Protein AF-A0A8T5AMV0-F1 (afdb_monomer_lite)

Structure (mmCIF, N/CA/C/O backbone):
data_AF-A0A8T5AMV0-F1
#
_entry.id   AF-A0A8T5AMV0-F1
#
loop_
_atom_site.group_PDB
_atom_site.id
_atom_site.type_symbol
_atom_site.label_atom_id
_atom_site.label_alt_id
_atom_site.label_comp_id
_atom_site.label_asym_id
_atom_site.label_entity_id
_atom_site.label_seq_id
_atom_site.pdbx_PDB_ins_code
_atom_site.Cartn_x
_atom_site.Cartn_y
_atom_site.Cartn_z
_atom_site.occupancy
_atom_site.B_iso_or_equiv
_atom_site.auth_seq_id
_atom_site.auth_comp_id
_atom_site.auth_asym_id
_atom_site.auth_atom_id
_atom_site.pdbx_PDB_model_num
ATOM 1 N N . MET A 1 1 ? -17.421 6.508 14.446 1.00 47.84 1 MET A N 1
ATOM 2 C CA . MET A 1 1 ? -17.042 5.709 13.252 1.00 47.84 1 MET A CA 1
ATOM 3 C C . MET A 1 1 ? -16.072 6.386 12.270 1.00 47.84 1 MET A C 1
ATOM 5 O O . MET A 1 1 ? -15.316 5.655 11.656 1.00 47.84 1 MET A O 1
ATOM 9 N N . LYS A 1 2 ? -16.008 7.724 12.103 1.00 53.94 2 LYS A N 1
ATOM 10 C CA . LYS A 1 2 ? -15.072 8.352 11.128 1.00 53.94 2 LYS A CA 1
ATOM 11 C C . LYS A 1 2 ? -13.575 8.288 11.503 1.00 53.94 2 LYS A C 1
ATOM 13 O O . LYS A 1 2 ? -12.732 8.283 10.615 1.00 53.94 2 LYS A O 1
ATOM 18 N N . LEU A 1 3 ? -13.242 8.224 12.795 1.00 59.06 3 LEU A N 1
ATOM 19 C CA . LEU A 1 3 ? -11.853 8.296 13.283 1.00 59.06 3 LEU A CA 1
ATOM 20 C C . LEU A 1 3 ? -11.022 7.038 12.969 1.00 59.06 3 LEU A C 1
ATOM 22 O O . LEU A 1 3 ? -9.826 7.141 12.719 1.00 59.06 3 LEU A O 1
ATOM 26 N N . THR A 1 4 ? -11.651 5.861 12.926 1.00 74.31 4 THR A N 1
ATOM 27 C CA . THR A 1 4 ? -10.958 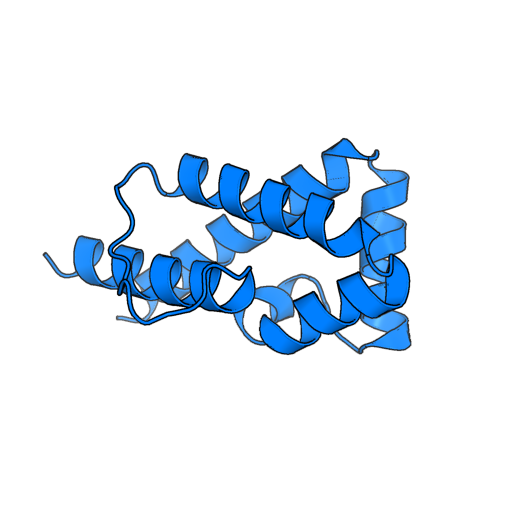4.585 12.680 1.00 74.31 4 THR A CA 1
ATOM 28 C C . THR A 1 4 ? -10.549 4.417 11.218 1.00 74.31 4 THR A C 1
ATOM 30 O O . THR A 1 4 ? -9.492 3.862 10.942 1.00 74.31 4 THR A O 1
ATOM 33 N N . GLY A 1 5 ? -11.342 4.944 10.276 1.00 83.81 5 GLY A N 1
ATOM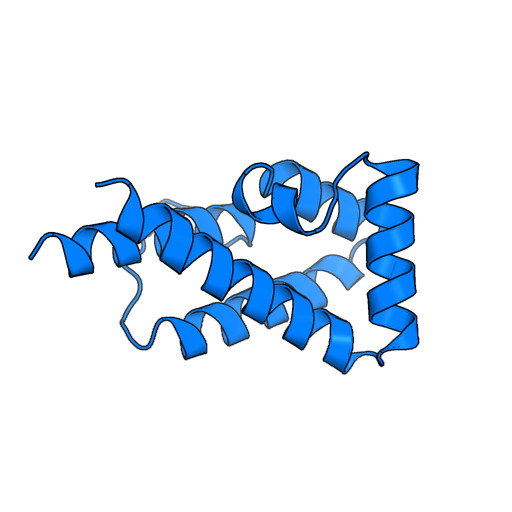 34 C CA . GLY A 1 5 ? -10.995 4.943 8.852 1.00 83.81 5 GLY A CA 1
ATOM 35 C C . GLY A 1 5 ? -9.752 5.781 8.559 1.00 83.81 5 GLY A C 1
ATOM 36 O O . GLY A 1 5 ? -8.824 5.284 7.933 1.00 83.81 5 GLY A O 1
ATOM 37 N N . LYS A 1 6 ? -9.699 7.008 9.095 1.00 89.88 6 LYS A N 1
ATOM 38 C CA . LYS A 1 6 ? -8.554 7.910 8.906 1.00 89.88 6 LYS A CA 1
ATOM 39 C C . LYS A 1 6 ? -7.263 7.340 9.506 1.00 89.88 6 LYS A C 1
ATOM 41 O O . LYS A 1 6 ? -6.228 7.383 8.856 1.00 89.88 6 LYS A O 1
ATOM 46 N N . ALA A 1 7 ? -7.338 6.758 10.706 1.00 93.75 7 ALA A N 1
ATOM 47 C CA . ALA A 1 7 ? -6.177 6.133 11.338 1.00 93.75 7 ALA A CA 1
ATOM 48 C C . ALA A 1 7 ? -5.636 4.952 10.512 1.00 93.75 7 ALA A C 1
ATOM 50 O O . ALA A 1 7 ? -4.430 4.830 10.336 1.00 93.75 7 ALA A O 1
ATOM 51 N N . PHE A 1 8 ? -6.513 4.105 9.961 1.00 95.12 8 PHE A N 1
ATOM 52 C CA . PHE A 1 8 ? -6.073 3.028 9.071 1.00 95.12 8 PHE A CA 1
ATOM 53 C C . PHE A 1 8 ? -5.424 3.570 7.792 1.00 95.12 8 PHE A C 1
ATOM 55 O O . PHE A 1 8 ? -4.382 3.067 7.382 1.00 95.12 8 PHE A O 1
ATOM 62 N N . ASP A 1 9 ? -6.022 4.598 7.182 1.00 97.06 9 ASP A N 1
ATOM 63 C CA . ASP A 1 9 ? -5.481 5.232 5.977 1.00 97.06 9 ASP A CA 1
ATOM 64 C C . ASP A 1 9 ? -4.059 5.758 6.228 1.00 97.06 9 ASP A C 1
ATOM 66 O O . ASP A 1 9 ? -3.167 5.509 5.424 1.00 97.06 9 ASP A O 1
ATOM 70 N N . GLU A 1 10 ? -3.810 6.399 7.373 1.00 97.12 10 GLU A N 1
ATOM 71 C CA . GLU A 1 10 ? -2.475 6.870 7.770 1.00 97.12 10 GLU A CA 1
ATOM 72 C C . GLU A 1 10 ? -1.464 5.719 7.928 1.00 97.12 10 GLU A C 1
ATOM 74 O O . GLU A 1 10 ? -0.333 5.830 7.449 1.00 97.12 10 GLU A O 1
ATOM 79 N N . LEU A 1 11 ? -1.861 4.595 8.537 1.00 97.31 11 LEU A N 1
ATOM 80 C CA . LEU A 1 11 ? -0.995 3.415 8.679 1.00 97.31 11 LEU A CA 1
ATOM 81 C C . LEU A 1 11 ? -0.688 2.757 7.328 1.00 97.31 11 LEU A C 1
ATOM 83 O O . LEU A 1 11 ? 0.448 2.348 7.087 1.00 97.31 11 LEU A O 1
ATOM 87 N N . LEU A 1 12 ? -1.677 2.678 6.434 1.00 98.38 12 LEU A N 1
ATOM 88 C CA . LEU A 1 12 ? -1.489 2.158 5.082 1.00 98.38 12 LEU A CA 1
ATOM 89 C C . LEU A 1 12 ? -0.546 3.051 4.272 1.00 98.38 12 LEU A C 1
ATOM 91 O O . LEU A 1 12 ? 0.394 2.543 3.667 1.00 98.38 12 LEU A O 1
ATOM 95 N N . LEU A 1 13 ? -0.749 4.369 4.298 1.00 98.62 13 LEU A N 1
ATOM 96 C CA . LEU A 1 13 ? 0.136 5.315 3.616 1.00 98.62 13 LEU A CA 1
ATOM 97 C C . LEU A 1 13 ? 1.571 5.222 4.136 1.00 98.62 13 LEU A C 1
ATOM 99 O O . LEU A 1 13 ? 2.509 5.213 3.344 1.00 98.62 13 LEU A O 1
ATOM 103 N N . LYS A 1 14 ? 1.742 5.084 5.454 1.00 98.44 14 LYS A N 1
ATOM 104 C CA . LYS A 1 14 ? 3.055 4.873 6.067 1.00 98.44 14 LYS A CA 1
ATOM 105 C C . LYS A 1 14 ? 3.706 3.570 5.590 1.00 98.44 14 LYS A C 1
ATOM 107 O O . LYS A 1 14 ? 4.885 3.571 5.251 1.00 98.44 14 LYS A O 1
ATOM 112 N N . ALA A 1 15 ? 2.947 2.476 5.517 1.00 98.56 15 ALA A N 1
ATOM 113 C CA . ALA A 1 15 ? 3.441 1.199 5.004 1.00 98.56 15 ALA A CA 1
ATOM 114 C C . ALA A 1 15 ? 3.885 1.291 3.532 1.00 98.56 15 ALA A C 1
ATOM 116 O O . ALA A 1 15 ? 4.912 0.718 3.166 1.00 98.56 15 ALA A O 1
ATOM 117 N N . VAL A 1 16 ? 3.133 2.027 2.705 1.00 98.62 16 VAL A N 1
ATOM 118 C CA . VAL A 1 16 ? 3.486 2.294 1.302 1.00 98.62 16 VAL A CA 1
ATOM 119 C C . VAL A 1 16 ? 4.756 3.13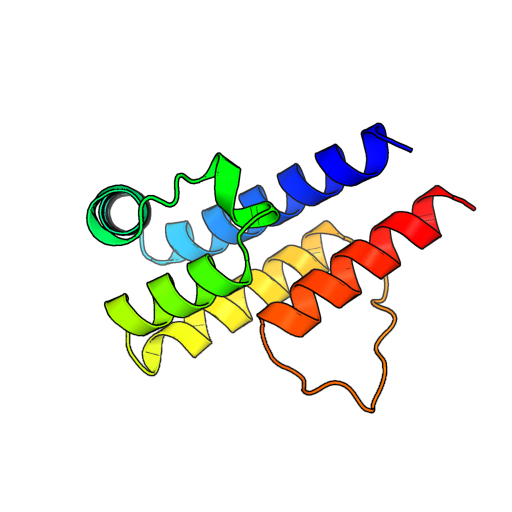2 1.217 1.00 98.62 16 VAL A C 1
ATOM 121 O O . VAL A 1 16 ? 5.692 2.731 0.530 1.00 98.62 16 VAL A O 1
ATOM 124 N N . ASP A 1 17 ? 4.836 4.241 1.956 1.00 98.44 17 ASP A N 1
ATOM 125 C CA . ASP A 1 17 ? 6.026 5.095 1.975 1.00 98.44 17 ASP A CA 1
ATOM 126 C C . ASP A 1 17 ? 7.281 4.310 2.351 1.00 98.44 17 ASP A C 1
ATOM 128 O O . ASP A 1 17 ? 8.282 4.398 1.651 1.00 98.44 17 ASP A O 1
ATOM 132 N N . GLU A 1 18 ? 7.226 3.515 3.421 1.00 98.31 18 GLU A N 1
ATOM 133 C CA . GLU A 1 18 ? 8.359 2.708 3.884 1.00 98.31 18 GLU A CA 1
ATOM 134 C C . GLU A 1 18 ? 8.770 1.636 2.868 1.00 98.31 18 GLU A C 1
ATOM 136 O O . GLU A 1 18 ? 9.963 1.386 2.679 1.00 98.31 18 GLU A O 1
ATOM 141 N N . ALA A 1 19 ? 7.801 0.994 2.208 1.00 97.75 19 ALA A N 1
ATOM 142 C CA . ALA A 1 19 ? 8.082 0.005 1.174 1.00 97.75 19 ALA A CA 1
ATOM 143 C C . ALA A 1 19 ? 8.766 0.652 -0.037 1.00 97.75 19 ALA A C 1
ATOM 145 O O . ALA A 1 19 ? 9.795 0.155 -0.493 1.00 97.75 19 ALA A O 1
ATOM 146 N N . LEU A 1 20 ? 8.258 1.786 -0.520 1.00 97.50 20 LEU A N 1
ATOM 147 C CA . LEU A 1 20 ? 8.854 2.488 -1.656 1.00 97.50 20 LEU A CA 1
ATOM 148 C C . LEU A 1 20 ? 10.213 3.118 -1.303 1.00 97.50 20 LEU A C 1
ATOM 150 O O . LEU A 1 20 ? 11.154 3.002 -2.085 1.00 97.50 20 LEU A O 1
ATOM 154 N N . SER A 1 21 ? 10.357 3.711 -0.112 1.00 97.38 21 SER A N 1
ATOM 155 C CA . SER A 1 21 ? 11.625 4.276 0.381 1.00 97.38 21 SER A CA 1
ATOM 156 C C . SER A 1 21 ? 12.725 3.228 0.532 1.00 97.38 21 SER A C 1
ATOM 158 O O . SER A 1 21 ? 13.901 3.578 0.461 1.00 97.38 21 SER A O 1
ATOM 160 N N . SER A 1 22 ? 12.390 1.942 0.696 1.00 95.75 22 SER A N 1
ATOM 161 C CA . SER A 1 22 ? 13.406 0.879 0.752 1.00 95.75 22 SER A CA 1
ATOM 162 C C . SER A 1 22 ? 14.180 0.701 -0.564 1.00 95.75 22 SER A C 1
ATOM 164 O O . SER A 1 22 ? 15.272 0.137 -0.552 1.00 95.75 22 SER A O 1
ATOM 166 N N . LEU A 1 23 ? 13.650 1.219 -1.680 1.00 94.25 23 LEU A N 1
ATOM 167 C CA . LEU A 1 23 ? 14.336 1.298 -2.973 1.00 94.25 23 LEU A CA 1
ATOM 168 C C . LEU A 1 23 ? 15.150 2.596 -3.144 1.00 94.25 23 LEU A C 1
ATOM 170 O O . LEU A 1 23 ? 15.825 2.771 -4.156 1.00 94.25 23 LEU A O 1
ATOM 174 N N . GLY A 1 24 ? 15.081 3.509 -2.171 1.00 97.19 24 GLY A N 1
ATOM 175 C CA . GLY A 1 24 ? 15.667 4.845 -2.206 1.00 97.19 24 GLY A CA 1
ATOM 176 C C . GLY A 1 24 ? 14.619 5.956 -2.332 1.00 97.19 24 GLY A C 1
ATOM 177 O O . GLY A 1 24 ? 13.566 5.800 -2.950 1.00 97.19 24 GLY A O 1
ATOM 178 N N . GLU A 1 25 ? 14.925 7.125 -1.768 1.00 96.62 25 GLU A N 1
ATOM 179 C CA . GLU A 1 25 ? 14.004 8.270 -1.737 1.00 96.62 25 GLU A CA 1
ATOM 180 C C . GLU A 1 25 ? 13.663 8.820 -3.128 1.00 96.62 25 GLU A C 1
ATOM 182 O O . GLU A 1 25 ? 12.507 9.142 -3.408 1.00 96.62 25 GLU A O 1
ATOM 187 N N . SER A 1 26 ? 14.642 8.855 -4.035 1.00 97.44 26 SER A N 1
ATOM 188 C CA . SER A 1 26 ? 14.427 9.250 -5.431 1.00 97.44 26 SER A CA 1
ATOM 189 C C . SER A 1 26 ? 13.520 8.265 -6.175 1.00 97.44 26 SER A C 1
ATOM 191 O O . SER A 1 26 ? 12.674 8.682 -6.971 1.00 97.44 26 SER A O 1
ATOM 193 N N . ALA A 1 27 ? 13.647 6.965 -5.889 1.00 96.12 27 ALA A N 1
ATOM 194 C CA . ALA A 1 27 ? 12.782 5.935 -6.451 1.00 96.12 27 ALA A CA 1
ATOM 195 C C . ALA A 1 27 ? 11.343 6.110 -5.951 1.00 96.12 27 ALA A C 1
ATOM 197 O O . ALA A 1 27 ? 10.425 6.167 -6.767 1.00 96.12 27 ALA A O 1
ATOM 198 N N . ARG A 1 28 ? 11.143 6.308 -4.639 1.00 97.62 28 ARG A N 1
ATOM 199 C CA . ARG A 1 28 ? 9.819 6.610 -4.067 1.00 97.62 28 ARG A CA 1
ATOM 200 C C . ARG A 1 28 ? 9.154 7.802 -4.755 1.00 97.62 28 ARG A C 1
ATOM 202 O O . ARG A 1 28 ? 8.004 7.699 -5.177 1.00 97.62 28 ARG A O 1
ATOM 209 N N . GLN A 1 29 ? 9.875 8.915 -4.895 1.00 98.06 29 GLN A N 1
ATOM 210 C CA . GLN A 1 29 ? 9.360 10.115 -5.562 1.00 98.06 29 GLN A CA 1
ATOM 211 C C . GLN A 1 29 ? 8.992 9.846 -7.026 1.00 98.06 29 GLN A C 1
ATOM 213 O O . GLN A 1 29 ? 7.923 10.256 -7.472 1.00 98.06 29 GLN A O 1
ATOM 218 N N . SER A 1 30 ? 9.841 9.118 -7.754 1.00 97.69 30 SER A N 1
ATOM 219 C CA . SER A 1 30 ? 9.604 8.777 -9.164 1.00 97.69 30 SER A CA 1
ATOM 220 C C . S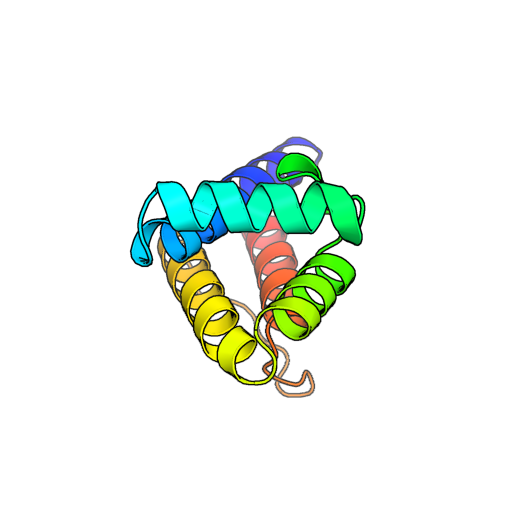ER A 1 30 ? 8.375 7.883 -9.343 1.00 97.69 30 SER A C 1
ATOM 222 O O . SER A 1 30 ? 7.597 8.080 -10.275 1.00 97.69 30 SER A O 1
ATOM 224 N N . ILE A 1 31 ? 8.163 6.934 -8.427 1.00 97.50 31 ILE A N 1
ATOM 225 C CA . ILE A 1 31 ? 6.992 6.049 -8.433 1.00 97.50 31 ILE A CA 1
ATOM 226 C C . ILE A 1 31 ? 5.719 6.856 -8.181 1.00 97.50 31 ILE A C 1
ATOM 228 O O . ILE A 1 31 ? 4.769 6.735 -8.952 1.00 97.50 31 ILE A O 1
ATOM 232 N N . TYR A 1 32 ? 5.703 7.725 -7.165 1.00 98.25 32 TYR A N 1
ATOM 233 C CA . TYR A 1 32 ? 4.548 8.592 -6.919 1.00 98.25 32 TYR A CA 1
ATOM 234 C C . TYR A 1 32 ? 4.268 9.543 -8.080 1.00 98.25 32 TYR A C 1
ATOM 236 O O . TYR A 1 32 ? 3.111 9.699 -8.467 1.00 98.25 32 TYR A O 1
ATOM 244 N N . PHE A 1 33 ? 5.307 10.120 -8.684 1.00 97.56 33 PHE A N 1
ATOM 245 C CA . PHE A 1 33 ? 5.155 10.949 -9.875 1.00 97.56 33 PHE A CA 1
ATOM 246 C C . PHE A 1 33 ? 4.507 10.168 -11.024 1.00 97.56 33 PHE A C 1
ATOM 248 O O . PHE A 1 33 ? 3.567 10.655 -11.647 1.00 97.56 33 PHE A O 1
ATOM 255 N N . HIS A 1 34 ? 4.951 8.935 -11.279 1.00 96.44 34 HIS A N 1
ATOM 256 C CA . HIS A 1 34 ? 4.393 8.111 -12.348 1.00 96.44 34 HIS A CA 1
ATOM 257 C C . HIS A 1 34 ? 2.948 7.674 -12.060 1.00 96.44 34 HIS A C 1
ATOM 259 O O . HIS A 1 34 ? 2.106 7.711 -12.959 1.00 96.44 34 HIS A O 1
ATOM 265 N N . LEU A 1 35 ? 2.639 7.322 -10.807 1.00 97.25 35 LEU A N 1
ATOM 266 C CA . LEU A 1 35 ? 1.278 7.017 -10.354 1.00 97.25 35 LEU A CA 1
ATOM 267 C C . LEU A 1 35 ? 0.331 8.199 -10.570 1.00 97.25 35 LEU A C 1
ATOM 269 O O . LEU A 1 35 ? -0.759 8.044 -11.128 1.00 97.25 35 LEU A O 1
ATOM 273 N N . GLN A 1 36 ? 0.775 9.396 -10.205 1.00 97.44 36 GLN A N 1
ATOM 274 C CA . GLN A 1 36 ? -0.006 10.607 -10.394 1.00 97.44 36 GLN A CA 1
ATOM 275 C C . GLN A 1 36 ? -0.146 10.979 -11.877 1.00 97.44 36 GLN A C 1
ATOM 277 O O . GLN A 1 36 ? -1.240 11.332 -12.315 1.00 97.44 36 GLN A O 1
ATOM 282 N N . ASP A 1 37 ? 0.923 10.895 -12.671 1.00 96.56 37 ASP A N 1
ATOM 283 C CA . ASP A 1 37 ? 0.902 11.301 -14.080 1.00 96.56 37 ASP A CA 1
ATOM 284 C C . ASP A 1 37 ? 0.088 10.337 -14.953 1.00 96.56 37 ASP A C 1
ATOM 286 O O . ASP A 1 37 ? -0.792 10.775 -15.702 1.00 96.56 37 ASP A O 1
ATOM 290 N N . LYS A 1 38 ? 0.339 9.026 -14.836 1.00 95.88 38 LYS A N 1
ATOM 291 C CA . LYS A 1 38 ? -0.255 8.006 -15.714 1.00 95.88 38 LYS A CA 1
ATOM 292 C C . LYS A 1 38 ? -1.576 7.448 -15.213 1.00 95.88 38 LYS A C 1
ATOM 294 O O . LYS A 1 38 ? -2.451 7.178 -16.030 1.00 95.88 38 LYS A O 1
ATOM 299 N N . PHE A 1 39 ? -1.736 7.308 -13.900 1.00 94.56 39 PHE A N 1
ATOM 300 C CA . PHE A 1 39 ? -2.909 6.657 -13.302 1.00 94.56 39 PHE A CA 1
ATOM 301 C C . PHE A 1 39 ? -3.824 7.632 -12.558 1.00 94.56 39 PHE A C 1
ATOM 303 O O . PHE A 1 39 ? -4.917 7.262 -12.135 1.00 94.56 39 PHE A O 1
ATOM 310 N N . LYS A 1 40 ? -3.412 8.904 -12.443 1.00 97.19 40 LYS A N 1
ATOM 311 C CA . LYS A 1 40 ? -4.143 9.951 -11.716 1.00 97.19 40 LYS A CA 1
ATOM 312 C C . LYS A 1 40 ? -4.412 9.551 -10.267 1.00 97.19 40 LYS A C 1
ATOM 314 O O . LYS A 1 40 ? -5.472 9.865 -9.740 1.00 97.19 40 LYS A O 1
ATOM 319 N N . ILE A 1 41 ? -3.471 8.832 -9.653 1.00 97.94 41 ILE A N 1
ATOM 320 C CA . ILE A 1 41 ? -3.526 8.417 -8.249 1.00 97.94 41 ILE A CA 1
ATOM 321 C C . ILE A 1 41 ? -2.470 9.213 -7.492 1.00 97.94 41 ILE A C 1
ATOM 323 O O . ILE A 1 41 ? -1.271 8.977 -7.644 1.00 97.94 41 ILE A O 1
ATOM 327 N N . SER A 1 42 ? -2.915 10.167 -6.681 1.00 97.69 42 SER A N 1
ATOM 328 C CA . SER A 1 42 ? -2.054 10.798 -5.679 1.00 97.69 42 SER A CA 1
ATOM 329 C C . SER A 1 42 ? -1.833 9.864 -4.487 1.00 97.69 42 SER A C 1
ATOM 331 O O . SER A 1 42 ? -2.605 8.928 -4.252 1.00 97.69 42 SER A O 1
ATOM 333 N N . ARG A 1 43 ? -0.786 10.132 -3.699 1.00 97.69 43 ARG A N 1
ATOM 334 C CA . ARG A 1 43 ? -0.471 9.353 -2.495 1.00 97.69 43 ARG A CA 1
ATOM 335 C C . ARG A 1 43 ? -1.693 9.244 -1.580 1.00 97.69 43 ARG A C 1
ATOM 337 O O . ARG A 1 43 ? -2.041 8.152 -1.155 1.00 97.69 43 ARG A O 1
ATOM 344 N N . GLU A 1 44 ? -2.392 10.345 -1.338 1.00 97.94 44 GLU A N 1
ATOM 345 C CA . GLU A 1 44 ? -3.531 10.443 -0.416 1.00 97.94 44 GLU A CA 1
ATOM 346 C C . GLU A 1 44 ? -4.774 9.666 -0.890 1.00 97.94 44 GLU A C 1
ATOM 348 O O . GLU A 1 44 ? -5.665 9.368 -0.089 1.00 97.94 44 GLU A O 1
ATOM 353 N N . GLU A 1 45 ? -4.850 9.321 -2.176 1.00 97.94 45 GLU A N 1
ATOM 354 C CA . GLU A 1 45 ? -5.948 8.543 -2.755 1.00 97.94 45 GLU A CA 1
ATOM 355 C C . GLU A 1 45 ? -5.751 7.030 -2.634 1.00 97.94 45 GLU A C 1
ATOM 357 O O . GLU A 1 45 ? -6.742 6.295 -2.664 1.00 97.94 45 GLU A O 1
ATOM 362 N N . ILE A 1 46 ? -4.512 6.560 -2.440 1.00 98.38 46 ILE A N 1
ATOM 363 C CA . ILE A 1 46 ? -4.164 5.129 -2.378 1.00 98.38 46 ILE A CA 1
ATOM 364 C C . ILE A 1 46 ? -5.092 4.330 -1.446 1.00 98.38 46 ILE A C 1
ATOM 366 O O . ILE A 1 46 ? -5.587 3.284 -1.866 1.00 98.38 46 ILE A O 1
ATOM 370 N N . PRO A 1 47 ? -5.429 4.792 -0.222 1.00 97.75 47 PRO A N 1
ATOM 371 C CA . PRO A 1 47 ? -6.278 4.014 0.675 1.00 97.75 47 PRO A CA 1
ATOM 372 C C . PRO A 1 47 ? -7.698 3.787 0.150 1.00 97.75 47 PRO A C 1
ATOM 374 O O . PRO A 1 47 ? -8.354 2.826 0.561 1.00 97.75 47 PRO A O 1
ATOM 377 N N . LYS A 1 48 ? -8.177 4.672 -0.732 1.00 97.12 48 LYS A N 1
ATOM 378 C CA . LYS A 1 48 ? -9.521 4.632 -1.326 1.00 97.12 48 LYS A CA 1
ATOM 379 C C . LYS A 1 48 ? -9.537 3.940 -2.687 1.00 97.12 48 LYS A C 1
ATOM 381 O O . LYS A 1 48 ? -10.575 3.410 -3.064 1.00 97.12 48 LYS A O 1
ATOM 386 N N . ARG A 1 49 ? -8.409 3.943 -3.399 1.00 97.94 49 ARG A N 1
ATOM 387 C CA . ARG A 1 49 ? -8.246 3.406 -4.759 1.00 97.94 49 ARG A CA 1
ATOM 388 C C . ARG A 1 49 ? -7.209 2.280 -4.775 1.00 97.94 49 ARG A C 1
ATOM 390 O O . ARG A 1 49 ? -6.298 2.271 -5.593 1.00 97.94 49 ARG A O 1
ATOM 397 N N . ILE A 1 50 ? -7.321 1.346 -3.825 1.00 98.12 50 ILE A N 1
ATOM 398 C CA . ILE A 1 50 ? -6.304 0.307 -3.609 1.00 98.12 50 ILE A CA 1
ATOM 399 C C . ILE A 1 50 ? -6.176 -0.652 -4.800 1.00 98.12 50 ILE A C 1
ATOM 401 O O . ILE A 1 50 ? -5.066 -1.053 -5.135 1.00 98.12 50 ILE A O 1
ATOM 405 N N . ASP A 1 51 ? -7.295 -0.977 -5.450 1.00 98.00 51 ASP A N 1
ATOM 406 C CA . ASP A 1 51 ? -7.339 -1.814 -6.650 1.00 98.00 51 ASP A CA 1
ATOM 407 C C . ASP A 1 51 ? -6.574 -1.141 -7.809 1.00 98.00 51 ASP A C 1
ATOM 409 O O . ASP A 1 51 ? -5.689 -1.743 -8.410 1.00 98.00 51 ASP A O 1
ATOM 413 N N . GLU A 1 52 ? -6.831 0.148 -8.050 1.00 98.19 52 GLU A N 1
ATOM 414 C CA . GLU A 1 52 ? -6.163 0.922 -9.106 1.00 98.19 52 GLU A CA 1
ATOM 415 C C . GLU A 1 52 ? -4.684 1.190 -8.785 1.00 98.19 52 GLU A C 1
ATOM 417 O O . GLU A 1 52 ? -3.847 1.259 -9.683 1.00 98.19 52 GLU A O 1
ATOM 422 N N . PHE A 1 53 ? -4.334 1.327 -7.503 1.00 98.31 53 PHE A N 1
ATOM 423 C CA . PHE A 1 53 ? -2.942 1.433 -7.070 1.00 98.31 53 PHE A CA 1
ATOM 424 C C . PHE A 1 53 ? -2.167 0.137 -7.347 1.00 98.31 53 PHE A C 1
ATOM 426 O O . PHE A 1 53 ? -1.047 0.209 -7.851 1.00 98.31 53 PHE A O 1
ATOM 433 N N . ALA A 1 54 ? -2.758 -1.030 -7.064 1.00 98.19 54 ALA A N 1
ATOM 434 C CA . ALA A 1 54 ? -2.159 -2.330 -7.373 1.00 98.19 54 ALA A CA 1
ATOM 435 C C . ALA A 1 54 ? -1.930 -2.492 -8.886 1.00 98.19 54 ALA A C 1
ATOM 437 O O . ALA A 1 54 ? -0.818 -2.787 -9.319 1.00 98.19 54 ALA A O 1
ATOM 438 N N . GLU A 1 55 ? -2.945 -2.168 -9.693 1.00 97.81 55 GLU A N 1
ATOM 439 C CA . GLU A 1 55 ? -2.834 -2.164 -11.156 1.00 97.81 55 GLU A CA 1
ATOM 440 C C . GLU A 1 55 ? -1.753 -1.182 -11.647 1.00 97.81 55 GLU A C 1
ATOM 442 O O . GLU A 1 55 ? -0.987 -1.487 -12.561 1.00 97.81 55 GLU A O 1
ATOM 447 N N . GLY A 1 56 ? -1.648 -0.005 -11.024 1.00 97.75 56 GLY A N 1
ATOM 448 C CA . GLY A 1 56 ? -0.605 0.975 -11.318 1.00 97.75 56 GLY A CA 1
ATOM 449 C C . GLY A 1 56 ? 0.801 0.436 -11.046 1.00 97.75 56 GLY A C 1
ATOM 450 O O . GLY A 1 56 ? 1.690 0.603 -11.882 1.00 97.75 56 GLY A O 1
ATOM 451 N N . LEU A 1 57 ? 1.011 -0.252 -9.918 1.00 97.88 57 LEU A N 1
ATOM 452 C CA . LEU A 1 57 ? 2.284 -0.916 -9.623 1.00 97.88 57 LEU A CA 1
ATOM 453 C C . LEU A 1 57 ? 2.600 -2.002 -10.656 1.00 97.88 57 LEU A C 1
ATOM 455 O O . LEU A 1 57 ? 3.727 -2.053 -11.150 1.00 97.88 57 LEU A O 1
ATOM 459 N N . GLU A 1 58 ? 1.622 -2.834 -11.014 1.00 97.81 58 GLU A N 1
ATOM 460 C CA . GLU A 1 58 ? 1.787 -3.884 -12.023 1.00 97.81 58 GLU A CA 1
ATOM 461 C C . GLU A 1 58 ? 2.123 -3.307 -13.402 1.00 97.81 58 GLU A C 1
ATOM 463 O O . GLU A 1 58 ? 3.020 -3.801 -14.080 1.00 97.81 58 GLU A O 1
ATOM 468 N N . LYS A 1 59 ? 1.501 -2.199 -13.806 1.00 97.69 59 LYS A N 1
ATOM 469 C CA . LYS A 1 59 ? 1.827 -1.534 -15.076 1.00 97.69 59 LYS A CA 1
ATOM 470 C C . LYS A 1 59 ? 3.224 -0.912 -15.098 1.00 97.69 59 LYS A C 1
ATOM 472 O O . LYS A 1 59 ? 3.822 -0.831 -16.169 1.00 97.69 59 LYS A O 1
ATOM 477 N N . ILE A 1 60 ? 3.751 -0.476 -13.951 1.00 95.75 60 ILE A N 1
ATOM 478 C CA . ILE A 1 60 ? 5.107 0.091 -13.846 1.00 95.75 60 ILE A CA 1
ATOM 479 C C . ILE A 1 60 ? 6.168 -1.016 -13.797 1.00 95.75 60 ILE A C 1
ATOM 481 O O . ILE A 1 60 ? 7.201 -0.913 -14.455 1.00 95.75 60 ILE A O 1
ATOM 485 N N . PHE A 1 61 ? 5.933 -2.059 -12.998 1.00 95.56 61 PHE A N 1
ATOM 486 C CA . PHE A 1 61 ? 6.955 -3.042 -12.618 1.00 95.56 61 PHE A CA 1
ATOM 487 C C . PHE A 1 61 ? 6.728 -4.448 -13.190 1.00 95.56 61 PHE A C 1
ATOM 489 O O . PHE A 1 61 ? 7.569 -5.332 -12.995 1.00 95.56 61 PHE A O 1
ATOM 496 N N . GLY A 1 62 ? 5.604 -4.690 -13.864 1.00 97.00 62 GLY A N 1
ATOM 497 C CA . GLY A 1 62 ? 5.174 -6.020 -14.286 1.00 97.00 62 GLY A CA 1
ATOM 498 C C . GLY A 1 62 ? 5.121 -6.985 -13.101 1.00 97.00 62 GLY A C 1
ATOM 499 O O . GLY A 1 62 ? 4.730 -6.624 -11.991 1.00 97.00 62 GLY A O 1
ATOM 500 N N . ALA A 1 63 ? 5.637 -8.199 -13.303 1.00 94.19 63 ALA A N 1
ATOM 501 C CA . ALA A 1 63 ? 5.740 -9.217 -12.255 1.00 94.19 63 ALA A CA 1
ATOM 502 C C . ALA A 1 63 ? 6.539 -8.763 -11.010 1.00 94.19 63 ALA A C 1
ATOM 504 O O . ALA A 1 63 ? 6.364 -9.325 -9.927 1.00 94.19 63 ALA A O 1
ATOM 505 N N . GLY A 1 64 ? 7.393 -7.738 -11.137 1.00 93.44 64 GLY A N 1
ATOM 506 C CA . GLY A 1 64 ? 8.128 -7.147 -10.018 1.00 93.44 64 GLY A CA 1
ATOM 507 C C . GLY A 1 64 ? 7.235 -6.438 -8.993 1.00 93.44 64 GLY A C 1
ATOM 508 O O . GLY A 1 64 ? 7.630 -6.312 -7.833 1.00 93.44 64 GLY A O 1
ATOM 509 N N . ALA A 1 65 ? 6.014 -6.040 -9.371 1.00 97.25 65 ALA A N 1
ATOM 510 C CA . ALA A 1 65 ? 5.055 -5.393 -8.473 1.00 97.25 65 ALA A CA 1
ATOM 511 C C . ALA A 1 65 ? 4.727 -6.255 -7.248 1.00 97.25 65 ALA A C 1
ATOM 513 O O . ALA A 1 65 ? 4.649 -5.739 -6.133 1.00 97.25 65 ALA A O 1
ATOM 514 N N . ARG A 1 66 ? 4.668 -7.581 -7.424 1.00 96.62 66 ARG A N 1
ATOM 515 C CA . ARG A 1 66 ? 4.402 -8.539 -6.342 1.00 96.62 66 ARG A CA 1
ATOM 516 C C . ARG A 1 66 ? 5.375 -8.391 -5.171 1.00 96.62 66 ARG A C 1
ATOM 518 O O . ARG A 1 66 ? 4.997 -8.583 -4.017 1.00 96.62 66 ARG A O 1
ATOM 525 N N . PHE A 1 67 ? 6.635 -8.048 -5.440 1.00 95.69 67 PHE A N 1
ATOM 526 C CA . PHE A 1 67 ? 7.616 -7.826 -4.379 1.00 95.69 67 PHE A CA 1
ATOM 527 C C . PHE A 1 67 ? 7.266 -6.592 -3.533 1.00 95.69 67 PHE A C 1
ATOM 529 O O . PHE A 1 67 ? 7.307 -6.658 -2.301 1.00 95.69 67 PHE A O 1
ATOM 536 N N . LEU A 1 68 ? 6.876 -5.491 -4.183 1.00 96.88 68 LEU A N 1
ATOM 537 C CA . LEU A 1 68 ? 6.438 -4.267 -3.510 1.00 96.88 68 LEU A CA 1
ATOM 538 C C . LEU A 1 68 ? 5.160 -4.500 -2.709 1.00 96.88 68 LEU A C 1
ATOM 540 O O . LEU A 1 68 ? 5.099 -4.133 -1.539 1.00 96.88 68 LEU A O 1
ATOM 544 N N . GLU A 1 69 ? 4.178 -5.171 -3.301 1.00 98.38 69 GLU A N 1
ATOM 545 C CA . GLU A 1 69 ? 2.927 -5.538 -2.639 1.00 98.38 69 GLU A CA 1
ATOM 546 C C . GLU A 1 69 ? 3.167 -6.332 -1.351 1.00 98.38 69 GLU A C 1
ATOM 548 O O . GLU A 1 69 ? 2.690 -5.947 -0.282 1.00 98.38 69 GLU A O 1
ATOM 553 N N . ILE A 1 70 ? 3.984 -7.390 -1.415 1.00 98.12 70 ILE A N 1
ATOM 554 C CA . ILE A 1 70 ? 4.349 -8.196 -0.240 1.00 98.12 70 ILE A CA 1
ATOM 555 C C . ILE A 1 70 ? 5.037 -7.334 0.823 1.00 98.12 70 ILE A C 1
ATOM 557 O O . ILE A 1 70 ? 4.800 -7.508 2.023 1.00 98.12 70 ILE A O 1
ATOM 561 N N . MET A 1 71 ? 5.898 -6.403 0.414 1.00 98.06 71 MET A N 1
ATOM 562 C CA . MET A 1 71 ? 6.584 -5.516 1.347 1.00 98.06 71 MET A CA 1
ATOM 563 C C . MET A 1 71 ? 5.608 -4.563 2.044 1.00 98.06 71 MET A C 1
ATOM 565 O O . MET A 1 71 ? 5.680 -4.419 3.266 1.00 98.06 71 MET A O 1
ATOM 569 N N . ILE A 1 72 ? 4.648 -3.996 1.310 1.00 98.62 72 ILE A N 1
ATOM 570 C CA . ILE A 1 72 ? 3.577 -3.165 1.875 1.00 98.62 72 ILE A CA 1
ATOM 571 C C . ILE A 1 72 ? 2.741 -3.982 2.867 1.00 98.62 72 ILE A C 1
ATOM 573 O O . ILE A 1 72 ? 2.504 -3.521 3.983 1.00 98.62 72 ILE A O 1
ATOM 577 N N . MET A 1 73 ? 2.354 -5.215 2.518 1.00 98.00 73 MET A N 1
ATOM 578 C CA . MET A 1 73 ? 1.586 -6.104 3.405 1.00 98.00 73 MET A CA 1
ATOM 579 C C . MET A 1 73 ? 2.315 -6.355 4.729 1.00 98.00 73 MET A C 1
ATOM 581 O O . MET A 1 73 ? 1.715 -6.231 5.800 1.00 98.00 73 MET A O 1
ATOM 585 N N . LYS A 1 74 ? 3.620 -6.655 4.668 1.00 96.94 74 LYS A N 1
ATOM 586 C CA . LYS A 1 74 ? 4.465 -6.887 5.851 1.00 96.94 74 LYS A CA 1
ATOM 587 C C . LYS A 1 74 ? 4.584 -5.643 6.731 1.00 96.94 74 LYS A C 1
ATOM 589 O O . LYS A 1 74 ? 4.460 -5.749 7.950 1.00 96.94 74 LYS A O 1
ATOM 594 N N . ARG A 1 75 ? 4.813 -4.467 6.135 1.00 97.75 75 ARG A N 1
ATOM 595 C CA . ARG A 1 75 ? 4.883 -3.196 6.879 1.00 97.75 75 ARG A CA 1
ATOM 596 C C . ARG A 1 75 ? 3.542 -2.866 7.523 1.00 97.75 75 ARG A C 1
ATOM 598 O O . ARG A 1 75 ? 3.500 -2.545 8.705 1.00 97.75 75 ARG A O 1
ATOM 605 N N . LEU A 1 76 ? 2.445 -3.026 6.784 1.00 97.62 76 LEU A N 1
ATOM 606 C CA . LEU A 1 76 ? 1.101 -2.799 7.303 1.00 97.62 76 LEU A CA 1
ATOM 607 C C . LEU A 1 76 ? 0.789 -3.734 8.477 1.00 97.62 76 LEU A C 1
ATOM 609 O O . LEU A 1 76 ? 0.301 -3.265 9.499 1.00 97.62 76 LEU A O 1
ATOM 613 N N . TYR A 1 77 ? 1.125 -5.024 8.372 1.00 95.31 77 TYR A N 1
ATOM 614 C CA . TYR A 1 77 ? 0.977 -5.973 9.481 1.00 95.31 77 TYR A CA 1
ATOM 615 C C . TYR A 1 77 ? 1.697 -5.486 10.745 1.00 95.31 77 TYR A C 1
ATOM 617 O O . TYR A 1 77 ? 1.106 -5.432 11.824 1.00 95.31 77 TYR A O 1
ATOM 625 N N . ALA A 1 78 ? 2.961 -5.078 10.595 1.00 95.38 78 ALA A N 1
ATOM 626 C CA . ALA A 1 78 ? 3.777 -4.586 11.699 1.00 95.38 78 ALA A CA 1
ATOM 627 C C . ALA A 1 78 ? 3.185 -3.322 12.346 1.00 95.38 78 ALA A C 1
ATOM 629 O O . ALA A 1 78 ? 3.180 -3.211 13.570 1.00 95.38 78 ALA A O 1
ATOM 630 N N . HIS A 1 79 ? 2.640 -2.399 11.545 1.00 94.06 79 HIS A N 1
ATOM 631 C CA . HIS A 1 79 ? 1.990 -1.180 12.043 1.00 94.06 79 HIS A CA 1
ATOM 632 C C . HIS A 1 79 ? 0.657 -1.445 12.748 1.00 94.06 79 HIS A C 1
ATOM 634 O O . HIS A 1 79 ? 0.291 -0.704 13.658 1.00 94.06 79 HIS A O 1
ATOM 640 N N . LEU A 1 80 ? -0.082 -2.479 12.337 1.00 91.69 80 LEU A N 1
ATOM 641 C CA . LEU A 1 80 ? -1.366 -2.829 12.950 1.00 91.69 80 LEU A CA 1
ATOM 642 C C . LEU A 1 80 ? -1.196 -3.499 14.316 1.00 91.69 80 LEU A C 1
ATOM 644 O O . LEU A 1 80 ? -2.069 -3.334 15.168 1.00 91.69 80 LEU A O 1
ATOM 648 N N . GLY A 1 81 ? -0.103 -4.245 14.518 1.00 86.25 81 GLY A N 1
ATOM 649 C CA . GLY A 1 81 ? 0.263 -4.840 15.809 1.00 86.25 81 GLY A CA 1
ATOM 650 C C . GLY A 1 81 ? -0.735 -5.866 16.358 1.00 86.25 81 GLY A C 1
ATOM 651 O O . GLY A 1 81 ? -0.673 -6.208 17.535 1.00 86.25 81 GLY A O 1
ATOM 652 N N . GLN A 1 82 ? -1.667 -6.341 15.530 1.00 82.06 82 GLN A N 1
ATOM 653 C CA . GLN A 1 82 ? -2.718 -7.278 15.914 1.00 82.06 82 GLN A CA 1
ATOM 654 C C . GLN A 1 82 ? -2.966 -8.308 14.805 1.00 82.06 82 GLN A C 1
ATOM 656 O O . GLN A 1 82 ? -2.750 -7.989 13.631 1.00 82.06 82 GLN A O 1
ATOM 661 N N . PRO A 1 83 ? -3.437 -9.520 15.153 1.00 82.94 83 PRO A N 1
ATOM 662 C CA . PRO A 1 83 ? -3.771 -10.538 14.170 1.00 82.94 83 PRO A CA 1
ATOM 663 C C . PRO A 1 83 ? -4.844 -10.053 13.195 1.00 82.94 83 PRO A C 1
ATOM 665 O O . PRO A 1 83 ? -5.796 -9.365 13.570 1.00 82.94 83 PRO A O 1
ATOM 668 N N . LEU A 1 84 ? -4.681 -10.437 11.936 1.00 86.94 84 LEU A N 1
ATOM 669 C CA . LEU A 1 84 ? -5.635 -10.169 10.874 1.00 86.94 84 LEU A CA 1
ATOM 670 C C . LEU A 1 84 ? -6.658 -11.307 10.822 1.00 86.94 84 LEU A C 1
ATOM 672 O O . LEU A 1 84 ? -6.273 -12.472 10.761 1.00 86.94 84 LEU A O 1
ATOM 676 N N . GLU A 1 85 ? -7.950 -10.980 10.837 1.00 86.50 85 GLU A N 1
ATOM 677 C CA . GLU A 1 85 ? -8.995 -11.964 10.552 1.00 86.50 85 GLU A CA 1
ATOM 678 C C . GLU A 1 85 ? -9.048 -12.188 9.037 1.00 86.50 85 GLU A C 1
ATOM 680 O O . GLU A 1 85 ? -9.394 -11.275 8.278 1.00 86.50 85 GLU A O 1
ATOM 685 N N . TRP A 1 86 ? -8.690 -13.396 8.604 1.00 91.88 86 TRP A N 1
ATOM 686 C CA . TRP A 1 86 ? -8.714 -13.811 7.203 1.00 91.88 86 TRP A CA 1
ATOM 687 C C . TRP A 1 86 ? -9.868 -14.783 6.946 1.00 91.88 86 TRP A C 1
ATOM 689 O O . TRP A 1 86 ? -10.175 -15.614 7.798 1.00 91.88 86 TRP A O 1
ATOM 699 N N . ASP A 1 87 ? -10.515 -14.664 5.786 1.00 89.94 87 ASP A N 1
ATOM 700 C CA . ASP A 1 87 ? -11.461 -15.668 5.290 1.00 89.94 87 ASP A CA 1
ATOM 701 C C . ASP A 1 87 ? -10.689 -16.592 4.347 1.00 89.94 87 ASP A C 1
ATOM 703 O O . ASP A 1 87 ? -10.217 -16.142 3.308 1.00 89.94 87 ASP A O 1
ATOM 707 N N . ASP A 1 88 ? -10.566 -17.875 4.689 1.00 88.69 88 ASP A N 1
ATOM 708 C CA . ASP A 1 88 ? -9.803 -18.859 3.904 1.00 88.69 88 ASP A CA 1
ATOM 709 C C . ASP A 1 88 ? -10.346 -19.063 2.475 1.00 88.69 88 ASP A C 1
ATOM 711 O O . ASP A 1 88 ? -9.695 -19.696 1.644 1.00 88.69 88 ASP A O 1
ATOM 715 N N . ARG A 1 89 ? -11.532 -18.520 2.167 1.00 90.56 89 ARG A N 1
ATOM 716 C CA . ARG A 1 89 ? -12.105 -18.488 0.813 1.00 90.56 89 ARG A CA 1
ATOM 717 C C . ARG A 1 89 ? -11.605 -17.308 -0.027 1.00 90.56 89 ARG A C 1
ATOM 719 O O . ARG A 1 89 ? -11.785 -17.332 -1.243 1.00 90.56 89 ARG A O 1
ATOM 726 N N . GLU A 1 90 ? -11.030 -16.272 0.587 1.00 88.81 90 GLU A N 1
ATOM 727 C CA . GLU A 1 90 ? -10.416 -15.144 -0.121 1.00 88.81 90 GLU A CA 1
ATOM 728 C C . GLU A 1 90 ? -9.012 -15.530 -0.610 1.00 88.81 90 GLU A C 1
ATOM 730 O O . GLU A 1 90 ? -8.186 -16.062 0.135 1.00 88.81 90 GLU A O 1
ATOM 735 N N . GLU A 1 91 ? -8.711 -15.217 -1.871 1.00 92.69 91 GLU A N 1
ATOM 736 C CA . GLU A 1 91 ? -7.356 -15.371 -2.398 1.00 92.69 91 GLU A CA 1
ATOM 737 C C . GLU A 1 91 ? -6.397 -14.414 -1.679 1.00 92.69 91 GLU A C 1
ATOM 739 O O . GLU A 1 91 ? -6.706 -13.229 -1.492 1.00 92.69 91 GLU A O 1
ATOM 744 N N . PHE A 1 92 ? -5.220 -14.919 -1.295 1.00 92.12 92 PHE A N 1
ATOM 745 C CA . PHE A 1 92 ? -4.190 -14.160 -0.584 1.00 92.12 92 PHE A CA 1
ATOM 746 C C . PHE A 1 92 ? -3.407 -13.231 -1.523 1.00 92.12 92 PHE A C 1
ATOM 748 O O . PHE A 1 92 ? -2.218 -13.418 -1.789 1.00 92.12 92 PHE A O 1
ATOM 755 N N . VAL A 1 93 ? -4.103 -12.211 -2.023 1.00 95.62 93 VAL A N 1
ATOM 756 C CA . VAL A 1 93 ? -3.567 -11.131 -2.862 1.00 95.62 93 VAL A CA 1
ATOM 757 C C . VAL A 1 93 ? -3.602 -9.795 -2.128 1.00 95.62 93 VAL A C 1
ATOM 759 O O . VAL A 1 93 ? -4.380 -9.591 -1.192 1.00 95.62 93 VAL A O 1
ATOM 762 N N . PHE A 1 94 ? -2.765 -8.861 -2.5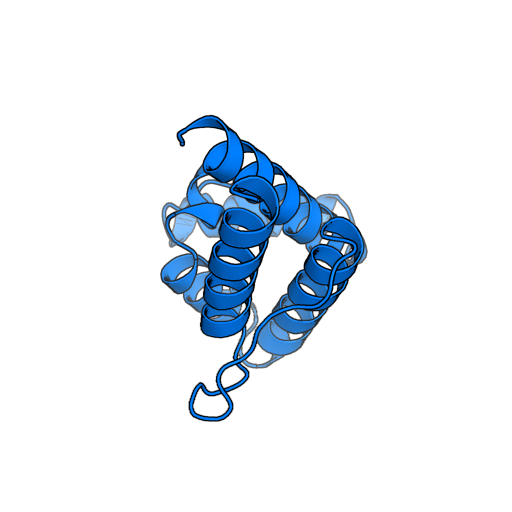76 1.00 97.69 94 PHE A N 1
ATOM 763 C CA . PHE A 1 94 ? -2.546 -7.563 -1.940 1.00 97.69 94 PHE A CA 1
ATOM 764 C C . PHE A 1 94 ? -3.833 -6.786 -1.641 1.00 97.69 94 PHE A C 1
ATOM 766 O O . PHE A 1 94 ? -4.054 -6.332 -0.517 1.00 97.69 94 PHE A O 1
ATOM 773 N N . VAL A 1 95 ? -4.711 -6.669 -2.634 1.00 97.88 95 VAL A N 1
ATOM 774 C CA . VAL A 1 95 ? -5.975 -5.935 -2.513 1.00 97.88 95 VAL A CA 1
ATOM 775 C C . VAL A 1 95 ? -6.872 -6.544 -1.430 1.00 97.88 95 VAL A C 1
ATOM 777 O O . VAL A 1 95 ? -7.375 -5.821 -0.564 1.00 97.88 95 VAL A O 1
ATOM 780 N N . ASN A 1 96 ? -7.045 -7.870 -1.439 1.00 96.88 96 ASN A N 1
ATOM 781 C CA . ASN A 1 96 ? -7.855 -8.578 -0.444 1.00 96.88 96 ASN A CA 1
ATOM 782 C C . ASN A 1 96 ? -7.236 -8.457 0.947 1.00 96.88 96 ASN A C 1
ATOM 784 O O . ASN A 1 96 ? -7.942 -8.169 1.911 1.00 96.88 96 ASN A O 1
ATOM 788 N N . TYR A 1 97 ? -5.908 -8.552 1.040 1.00 97.00 97 TYR A N 1
ATOM 789 C CA . TYR A 1 97 ? -5.171 -8.319 2.276 1.00 97.00 97 TYR A CA 1
ATOM 790 C C . TYR A 1 97 ? -5.462 -6.946 2.884 1.00 97.00 97 TYR A C 1
ATOM 792 O O . TYR A 1 97 ? -5.832 -6.857 4.054 1.00 97.00 97 TYR A O 1
ATOM 800 N N . VAL A 1 98 ? -5.358 -5.866 2.104 1.00 97.06 98 VAL A N 1
ATOM 801 C CA . VAL A 1 98 ? -5.631 -4.509 2.606 1.00 97.06 98 VAL A CA 1
ATOM 802 C C . VAL A 1 98 ? -7.098 -4.359 3.022 1.00 97.06 98 VAL A C 1
ATOM 804 O O . VAL A 1 98 ? -7.384 -3.757 4.062 1.00 97.06 98 VAL A O 1
ATOM 807 N N . LYS A 1 99 ? -8.035 -4.943 2.263 1.00 95.25 99 LYS A N 1
ATOM 808 C CA . LYS A 1 99 ? -9.469 -4.953 2.602 1.00 95.25 99 LYS A CA 1
ATOM 809 C C . LYS A 1 99 ? -9.722 -5.704 3.919 1.00 95.25 99 LYS A C 1
ATOM 811 O O . LYS A 1 99 ? -10.386 -5.160 4.804 1.00 95.25 99 LYS A O 1
ATOM 816 N N . ALA A 1 100 ? -9.143 -6.889 4.105 1.00 94.50 100 ALA A N 1
ATOM 817 C CA . ALA A 1 100 ? -9.236 -7.669 5.341 1.00 94.50 100 ALA A CA 1
ATOM 818 C C . ALA A 1 100 ? -8.587 -6.962 6.540 1.00 94.50 100 ALA A C 1
ATOM 820 O O . ALA A 1 100 ? -9.169 -6.916 7.629 1.00 94.50 100 ALA A O 1
ATOM 821 N N . ALA A 1 101 ? -7.431 -6.332 6.330 1.00 94.81 101 ALA A N 1
ATOM 822 C CA . ALA A 1 101 ? -6.731 -5.552 7.344 1.00 94.81 101 ALA A CA 1
ATOM 823 C C . ALA A 1 101 ? -7.582 -4.371 7.823 1.00 94.81 101 ALA A C 1
ATOM 825 O O . ALA A 1 101 ? -7.725 -4.149 9.027 1.00 94.81 101 ALA A O 1
ATOM 826 N N . ARG A 1 102 ? -8.220 -3.659 6.885 1.00 93.94 102 ARG A N 1
ATOM 827 C CA . ARG A 1 102 ? -9.136 -2.553 7.185 1.00 93.94 102 ARG A CA 1
ATOM 828 C C . ARG A 1 102 ? -10.329 -3.027 8.013 1.00 93.94 102 ARG A C 1
ATOM 830 O O . ARG A 1 102 ? -10.650 -2.399 9.023 1.00 93.94 102 ARG A O 1
ATOM 837 N N . ARG A 1 103 ? -10.962 -4.142 7.620 1.00 91.81 103 ARG A N 1
ATOM 838 C CA . ARG A 1 103 ? -12.085 -4.748 8.363 1.00 91.81 103 ARG A CA 1
ATOM 839 C C . ARG A 1 103 ? -11.666 -5.130 9.786 1.00 91.81 103 ARG A C 1
ATOM 841 O O . ARG A 1 103 ? -12.357 -4.771 10.737 1.00 91.81 103 ARG A O 1
ATOM 848 N N . SER A 1 104 ? -10.522 -5.798 9.936 1.00 90.62 104 SER A N 1
ATOM 849 C CA . SER A 1 104 ? -9.989 -6.235 11.236 1.00 90.62 104 SER A CA 1
ATOM 850 C C . SER A 1 104 ? -9.692 -5.047 12.157 1.00 90.62 104 SER A C 1
ATOM 852 O O . SER A 1 104 ? -10.147 -5.012 13.301 1.00 90.62 104 SER A O 1
ATOM 854 N N . PHE A 1 105 ? -9.022 -4.014 11.634 1.00 90.25 105 PHE A N 1
ATOM 855 C CA . PHE A 1 105 ? -8.702 -2.800 12.387 1.00 90.25 105 PHE A CA 1
ATOM 856 C C . PHE A 1 105 ? -9.955 -2.069 12.888 1.00 90.25 105 PHE A C 1
ATOM 858 O O . PHE A 1 105 ? -9.985 -1.563 14.010 1.00 90.25 105 PHE A O 1
ATOM 865 N N . GLN A 1 106 ? -11.009 -2.023 12.069 1.00 87.25 106 GLN A N 1
ATOM 866 C CA . GLN A 1 106 ? -12.275 -1.398 12.449 1.00 87.25 106 GLN A CA 1
ATOM 867 C C . GLN A 1 106 ? -12.995 -2.180 13.552 1.00 87.25 106 GLN A C 1
ATOM 869 O O . GLN A 1 106 ? -13.472 -1.557 14.497 1.00 87.25 106 GLN A O 1
ATOM 874 N N . LYS A 1 107 ? -13.036 -3.518 13.478 1.00 82.44 107 LYS A N 1
ATOM 875 C CA . LYS A 1 107 ? -13.653 -4.365 14.516 1.00 82.44 107 LYS A CA 1
ATOM 876 C C . LYS A 1 107 ? -12.954 -4.221 15.869 1.00 82.44 107 LYS A C 1
ATOM 878 O O . LYS A 1 107 ? -13.623 -4.072 16.887 1.00 82.44 107 LYS A O 1
ATOM 883 N N . ALA A 1 108 ? -11.622 -4.207 15.881 1.00 78.31 108 ALA A N 1
ATOM 884 C CA . ALA A 1 108 ? -10.833 -4.116 17.110 1.00 78.31 108 ALA A CA 1
ATOM 885 C C . ALA A 1 108 ? -10.986 -2.784 17.863 1.00 78.31 108 ALA A C 1
ATOM 887 O O . ALA A 1 108 ? -10.709 -2.726 19.054 1.00 78.31 108 ALA A O 1
ATOM 888 N N . LYS A 1 109 ? -11.416 -1.712 17.183 1.00 68.19 109 LYS A N 1
ATOM 889 C CA . LYS A 1 109 ? -11.660 -0.385 17.782 1.00 68.19 109 LYS A CA 1
ATOM 890 C C . LYS A 1 109 ? -13.128 -0.120 18.134 1.00 68.19 109 LYS A C 1
ATOM 892 O O . LYS A 1 109 ? -13.443 0.968 18.608 1.00 68.19 109 LYS A O 1
ATOM 897 N N . VAL A 1 110 ? -14.020 -1.062 17.822 1.00 59.62 110 VAL A N 1
ATOM 898 C CA . VAL A 1 110 ? -15.448 -1.015 18.186 1.00 59.62 110 VAL A CA 1
ATOM 899 C C . VAL A 1 110 ? -15.725 -1.826 19.461 1.00 59.62 110 VAL A C 1
ATOM 901 O O . VAL A 1 110 ? -16.744 -1.588 20.104 1.00 59.62 110 VAL A O 1
ATOM 904 N N . LYS A 1 111 ? -14.821 -2.739 19.836 1.00 49.28 111 LYS A N 1
ATOM 905 C CA . LYS A 1 111 ? -14.749 -3.324 21.183 1.00 49.28 111 LYS A CA 1
ATOM 906 C C . LYS A 1 111 ? -14.092 -2.351 22.156 1.00 49.28 111 LYS A C 1
ATOM 908 O O . LYS A 1 111 ? -14.518 -2.369 23.327 1.00 49.28 111 LYS A O 1
#

pLDDT: mean 92.89, std 9.99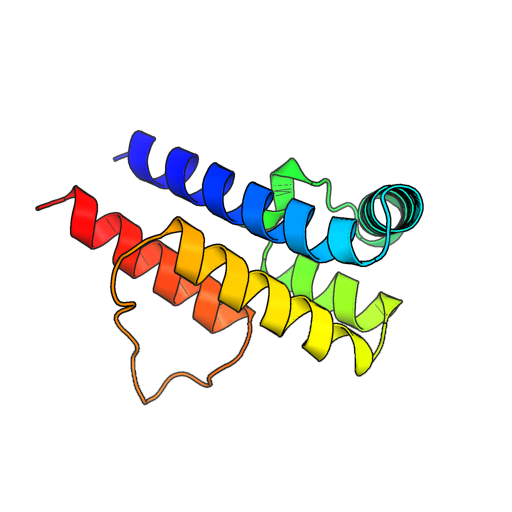, range [47.84, 98.62]

Secondary structure (DSSP, 8-state):
-HHHHHHHHHHHHHHHHHHHHTT-HHHHHHHHHHHHHHH---GGGTTT-HHHHHHHHHHHHGGGHHHHHHHHHHHHHHHH-S-----TTS---HHHHHHHHHHHHHHHTT-

Sequence (111 aa):
MKLTGKAFDELLLKAVDEALSSLGESARQSIYFHLQDKFKISREEIPKRIDEFAEGLEKIFGAGARFLEIMIMKRLYAHLGQPLEWDDREEFVFVNYVKAARRSFQKAKVK

Radius of gyration: 13.8 Å; chains: 1; bounding box: 33×30×37 Å

Foldseek 3Di:
DVVLLVVLLVQLLVLLQVLQCVVPPVSSVVLQVQCCPPVVDHSSCCLVPVVSVLVSLCVVQPVCSQVSLVSSLVSSCVSLVDDFDDDPPDDPGSVSSSVSSSVRSVVVVVD